Protein AF-A0A392MU67-F1 (afdb_monomer_lite)

Structure (mmCIF, N/CA/C/O backbone):
data_AF-A0A392MU67-F1
#
_entry.id   AF-A0A392MU67-F1
#
loop_
_atom_site.group_PDB
_atom_site.id
_atom_site.type_symbol
_atom_site.label_atom_id
_atom_site.label_alt_id
_atom_site.label_comp_id
_atom_site.label_asym_id
_atom_site.label_entity_id
_atom_site.label_seq_id
_atom_site.pdbx_PDB_ins_code
_atom_site.Cartn_x
_atom_site.Cartn_y
_atom_site.Cartn_z
_atom_site.occupancy
_atom_site.B_iso_or_equiv
_atom_site.auth_seq_id
_atom_site.auth_comp_id
_atom_site.auth_asym_id
_atom_site.auth_atom_id
_atom_site.pdbx_PDB_model_num
ATOM 1 N N . MET A 1 1 ? 10.727 0.876 9.879 1.00 62.56 1 MET A N 1
ATOM 2 C CA . MET A 1 1 ? 11.253 2.008 9.086 1.00 62.56 1 MET A CA 1
ATOM 3 C C . MET A 1 1 ? 12.015 1.552 7.843 1.00 62.56 1 MET A C 1
ATOM 5 O O . MET A 1 1 ? 11.781 2.133 6.797 1.00 62.56 1 MET A O 1
ATOM 9 N N . SER A 1 2 ? 12.806 0.470 7.905 1.00 78.62 2 SER A N 1
ATOM 10 C CA . SER A 1 2 ? 13.733 0.012 6.844 1.00 78.62 2 SER A CA 1
ATOM 11 C C . SER A 1 2 ? 13.226 -0.021 5.392 1.00 78.62 2 SER A C 1
ATOM 13 O O . SER A 1 2 ? 14.030 0.164 4.486 1.00 78.62 2 SER A O 1
ATOM 15 N N . HIS A 1 3 ? 11.930 -0.232 5.142 1.00 86.31 3 HIS A N 1
ATOM 16 C CA . HIS A 1 3 ? 11.383 -0.315 3.777 1.00 86.31 3 HIS A CA 1
ATOM 17 C C . HIS A 1 3 ? 10.474 0.862 3.387 1.00 86.31 3 HIS A C 1
ATO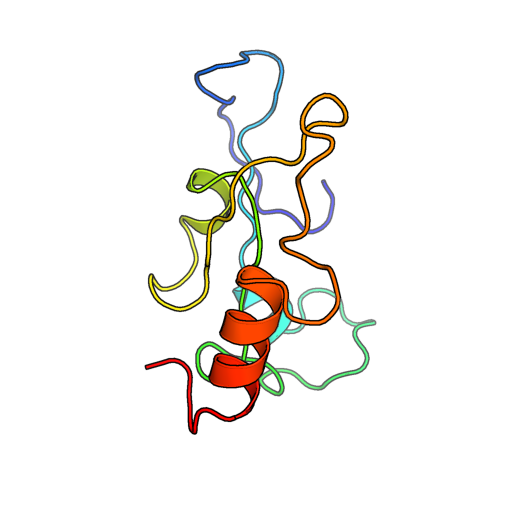M 19 O O . HIS A 1 3 ? 10.053 0.960 2.237 1.00 86.31 3 HIS A O 1
ATOM 25 N N . CYS A 1 4 ? 10.183 1.784 4.310 1.00 93.06 4 CYS A N 1
ATOM 26 C CA . CYS A 1 4 ? 9.424 2.998 4.000 1.00 93.06 4 CYS A CA 1
ATOM 27 C C . CYS A 1 4 ? 10.331 4.057 3.358 1.00 93.06 4 CYS A C 1
ATOM 29 O O . CYS A 1 4 ? 11.558 3.969 3.408 1.00 93.06 4 CYS A O 1
ATOM 31 N N . THR A 1 5 ? 9.741 5.057 2.713 1.00 95.75 5 THR A N 1
ATOM 32 C CA . THR A 1 5 ? 10.456 6.266 2.289 1.00 95.75 5 THR A CA 1
ATOM 33 C C . THR A 1 5 ? 10.300 7.308 3.382 1.00 95.75 5 THR A C 1
ATOM 35 O O . THR A 1 5 ? 9.197 7.785 3.637 1.00 95.75 5 THR A O 1
ATOM 38 N N . GLU A 1 6 ? 11.394 7.602 4.072 1.00 94.19 6 GLU A N 1
ATOM 39 C CA . GLU A 1 6 ? 11.411 8.555 5.177 1.00 94.19 6 GLU A CA 1
ATOM 40 C C . GLU A 1 6 ? 11.490 9.993 4.670 1.00 94.19 6 GLU A C 1
ATOM 42 O O . GLU A 1 6 ? 11.989 10.267 3.578 1.00 94.19 6 GLU A O 1
ATOM 47 N N . THR A 1 7 ? 11.003 10.917 5.491 1.00 93.94 7 THR A N 1
ATOM 48 C CA . THR A 1 7 ? 11.163 12.354 5.280 1.00 93.94 7 THR A CA 1
ATOM 49 C C . THR A 1 7 ? 11.783 12.982 6.523 1.00 93.94 7 THR A C 1
ATOM 51 O O . THR A 1 7 ? 11.793 12.381 7.596 1.00 93.94 7 THR A O 1
ATOM 54 N N . SER A 1 8 ? 12.256 14.220 6.406 1.00 95.12 8 SER A N 1
ATOM 55 C CA . SER A 1 8 ? 12.686 15.025 7.555 1.00 95.12 8 SER A CA 1
ATOM 56 C C . SER A 1 8 ? 11.520 15.635 8.347 1.00 95.12 8 SER A C 1
ATOM 58 O O . SER A 1 8 ? 11.753 16.422 9.261 1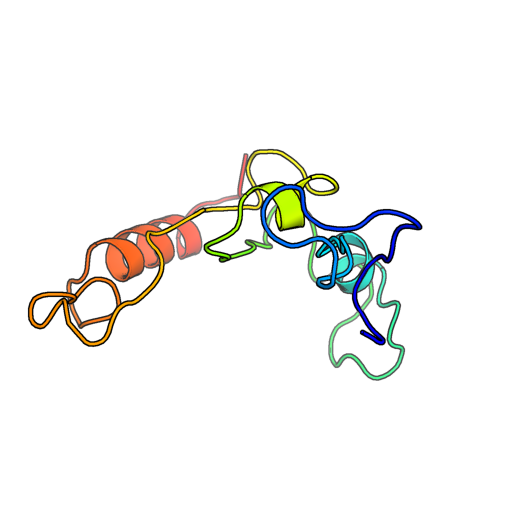.00 95.12 8 SER A O 1
ATOM 60 N N . PHE A 1 9 ? 10.273 15.333 7.974 1.00 95.50 9 PHE A N 1
ATOM 61 C CA . PHE A 1 9 ? 9.067 15.904 8.567 1.00 95.50 9 PHE A CA 1
ATOM 62 C C . PHE A 1 9 ? 8.368 14.905 9.493 1.00 95.50 9 PHE A C 1
ATOM 64 O O . PHE A 1 9 ? 8.620 13.698 9.476 1.00 95.50 9 PHE A O 1
ATOM 71 N N . THR A 1 10 ? 7.446 15.417 10.298 1.00 95.38 10 THR A N 1
ATOM 72 C CA . THR A 1 10 ? 6.549 14.632 11.150 1.00 95.38 10 THR A CA 1
ATOM 73 C C . THR A 1 10 ? 5.107 14.823 10.695 1.00 95.38 10 THR A C 1
ATOM 75 O O . THR A 1 10 ? 4.802 15.732 9.922 1.00 95.38 10 THR A O 1
ATOM 78 N N . THR A 1 11 ? 4.216 13.921 11.103 1.00 92.62 11 THR A N 1
ATOM 79 C CA . THR A 1 11 ? 2.789 14.038 10.768 1.00 92.62 11 THR A CA 1
ATOM 80 C C . THR A 1 11 ? 2.178 15.274 11.423 1.00 92.62 11 THR A C 1
ATOM 82 O O . THR A 1 11 ? 2.559 15.621 12.543 1.00 92.62 11 THR A O 1
ATOM 85 N N . LEU A 1 12 ? 1.209 15.906 10.756 1.00 90.69 12 LEU A N 1
ATOM 86 C CA . LEU A 1 12 ? 0.560 17.124 11.253 1.00 90.69 12 LEU A CA 1
ATOM 87 C C . LEU A 1 12 ? -0.157 16.887 12.589 1.00 90.69 12 LEU A C 1
ATOM 89 O O . LEU A 1 12 ? -0.144 17.748 13.464 1.00 90.69 12 LEU A O 1
ATOM 93 N N . GLU A 1 13 ? -0.739 15.703 12.766 1.00 91.38 13 GLU A N 1
ATOM 94 C CA . GLU A 1 13 ? -1.523 15.329 13.943 1.00 91.38 13 GLU A CA 1
ATOM 95 C C . GLU A 1 13 ? -0.636 14.938 15.132 1.00 91.38 13 GLU A C 1
ATOM 97 O O . GLU A 1 13 ? -1.047 15.036 16.287 1.00 91.38 13 GLU A O 1
ATOM 102 N N . ASN A 1 14 ? 0.588 14.472 14.866 1.00 91.75 14 ASN A N 1
ATOM 103 C CA . ASN A 1 14 ? 1.513 14.015 15.895 1.00 91.75 14 ASN A CA 1
ATOM 104 C C . ASN A 1 14 ? 2.964 14.364 15.543 1.00 91.75 14 ASN A C 1
ATOM 106 O O . ASN A 1 14 ? 3.626 13.673 14.765 1.00 91.75 14 ASN A O 1
ATOM 110 N N . LYS A 1 15 ? 3.494 15.384 16.227 1.00 94.06 15 LYS A N 1
ATOM 111 C CA . LYS A 1 15 ? 4.876 15.867 16.077 1.00 94.06 15 LYS A CA 1
ATOM 112 C C . LYS A 1 15 ? 5.961 14.848 16.446 1.00 94.06 15 LYS A C 1
ATOM 114 O O . LYS A 1 15 ? 7.123 15.084 16.145 1.00 94.06 15 LYS A O 1
ATOM 119 N N . HIS A 1 16 ? 5.615 13.757 17.127 1.00 94.38 16 HIS A N 1
ATOM 120 C CA . HIS A 1 16 ? 6.543 12.678 17.482 1.00 94.38 16 HIS A CA 1
ATOM 121 C C . HIS A 1 16 ? 6.483 11.501 16.506 1.00 94.38 16 HIS A C 1
ATOM 123 O O . HIS A 1 16 ? 7.291 10.582 16.613 1.00 94.38 16 HIS A O 1
ATOM 129 N N . LYS A 1 17 ? 5.539 11.510 15.560 1.00 92.81 17 LYS A N 1
ATOM 130 C CA . LYS A 1 17 ? 5.379 10.466 14.550 1.00 92.81 17 LYS A CA 1
ATOM 131 C C . LYS A 1 17 ? 6.055 10.923 13.250 1.00 92.81 17 LYS A C 1
ATOM 133 O O . LYS A 1 17 ? 5.578 11.879 12.634 1.00 92.81 17 LYS A O 1
ATOM 138 N N . PRO A 1 18 ? 7.146 10.267 12.814 1.00 94.56 18 PRO A N 1
ATOM 139 C CA . PRO A 1 18 ? 7.794 10.585 11.545 1.00 94.56 18 PRO A CA 1
ATOM 140 C C . PRO A 1 18 ? 6.826 10.448 10.366 1.00 94.56 18 PRO A C 1
ATOM 142 O O . PRO A 1 18 ? 6.039 9.497 10.303 1.00 94.56 18 PRO A O 1
ATOM 145 N N . LEU A 1 19 ? 6.897 11.387 9.424 1.00 95.62 19 LEU A N 1
ATOM 146 C CA . LEU A 1 19 ? 6.173 11.302 8.163 1.00 95.62 19 LEU A CA 1
ATOM 147 C C . LEU A 1 19 ? 6.949 10.366 7.232 1.00 95.62 19 LEU A C 1
ATOM 149 O O . LEU A 1 19 ? 8.086 10.647 6.846 1.00 95.62 19 LEU A O 1
ATOM 153 N N . VAL A 1 20 ? 6.318 9.248 6.881 1.00 96.50 20 VAL A N 1
ATOM 154 C CA . VAL A 1 20 ? 6.879 8.233 5.988 1.00 96.50 20 VAL A CA 1
ATOM 155 C C . VAL A 1 20 ? 5.869 7.853 4.912 1.00 96.50 20 VAL A C 1
ATOM 157 O O . VAL A 1 20 ? 4.662 7.824 5.165 1.00 96.50 20 VAL A O 1
ATOM 160 N N . PHE A 1 21 ? 6.375 7.517 3.730 1.00 97.31 21 PHE A N 1
ATOM 161 C CA . PHE A 1 21 ? 5.588 7.049 2.595 1.00 97.31 21 PHE A CA 1
ATOM 162 C C . PHE A 1 21 ? 5.814 5.557 2.339 1.00 97.31 21 PHE A C 1
ATOM 164 O O . PHE A 1 21 ? 6.897 5.015 2.582 1.00 97.31 21 PHE A O 1
ATOM 171 N N . LYS A 1 22 ? 4.787 4.896 1.812 1.00 97.25 22 LYS A N 1
ATOM 172 C CA . LYS A 1 22 ? 4.820 3.523 1.308 1.00 97.25 22 LYS A CA 1
ATOM 173 C C . LYS A 1 22 ? 4.945 3.574 -0.212 1.00 97.25 22 LYS A C 1
ATOM 175 O O . LYS A 1 22 ? 3.946 3.570 -0.920 1.00 97.25 22 LYS A O 1
ATOM 180 N N . ASP A 1 23 ? 6.184 3.672 -0.680 1.00 97.44 23 ASP A N 1
ATOM 181 C CA . ASP A 1 23 ? 6.519 3.772 -2.100 1.00 97.44 23 ASP A CA 1
ATOM 182 C C . ASP A 1 23 ? 6.498 2.388 -2.766 1.00 97.44 23 ASP A C 1
ATOM 184 O O . ASP A 1 23 ? 7.414 1.584 -2.564 1.00 97.44 23 ASP A O 1
ATOM 188 N N . LEU A 1 24 ? 5.458 2.108 -3.557 1.00 97.31 24 LEU A N 1
ATOM 189 C CA . LEU A 1 24 ? 5.285 0.820 -4.236 1.00 97.31 24 LEU A CA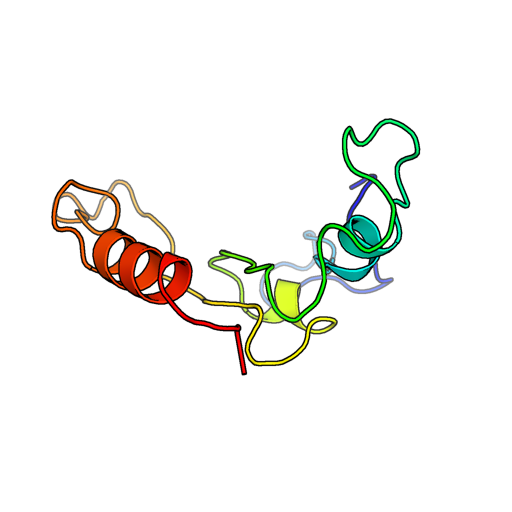 1
ATOM 190 C C . LEU A 1 24 ? 6.394 0.532 -5.255 1.00 97.31 24 LEU A C 1
ATOM 192 O O . LEU A 1 24 ? 6.698 -0.635 -5.500 1.00 97.31 24 LEU A O 1
ATOM 196 N N . ARG A 1 25 ? 7.096 1.553 -5.765 1.00 97.00 25 ARG A N 1
ATOM 197 C CA . ARG A 1 25 ? 8.234 1.342 -6.673 1.00 97.00 25 ARG A CA 1
ATOM 198 C C . ARG A 1 25 ? 9.345 0.540 -6.012 1.00 97.00 25 ARG A C 1
ATOM 200 O O . ARG A 1 25 ? 10.033 -0.201 -6.696 1.00 97.00 25 ARG A O 1
ATOM 207 N N . LYS A 1 26 ? 9.493 0.594 -4.682 1.00 96.38 26 LYS A N 1
ATOM 208 C CA . LYS A 1 26 ? 10.463 -0.255 -3.967 1.00 96.38 26 LYS A CA 1
ATOM 209 C C . LYS A 1 26 ? 10.146 -1.750 -4.098 1.00 96.38 26 LYS A C 1
ATOM 211 O O . LYS A 1 26 ? 11.067 -2.565 -4.083 1.00 96.38 26 LYS A O 1
ATOM 216 N N . ILE A 1 27 ? 8.866 -2.104 -4.240 1.00 95.75 27 ILE A N 1
ATOM 217 C CA . ILE A 1 27 ? 8.404 -3.474 -4.496 1.00 95.75 27 ILE A CA 1
ATOM 218 C C . ILE A 1 27 ? 8.611 -3.843 -5.965 1.00 95.75 27 ILE A C 1
ATOM 220 O O . ILE A 1 27 ? 9.161 -4.908 -6.250 1.00 95.75 27 ILE A O 1
ATOM 224 N N . TRP A 1 28 ? 8.219 -2.951 -6.878 1.00 96.75 28 TRP A N 1
ATOM 225 C CA . TRP A 1 28 ? 8.321 -3.159 -8.327 1.00 96.75 28 TRP A CA 1
ATOM 226 C C . TRP A 1 28 ? 9.775 -3.301 -8.789 1.00 96.75 28 TRP A C 1
ATOM 228 O O . TRP A 1 28 ? 10.110 -4.194 -9.564 1.00 96.75 28 TRP A O 1
ATOM 238 N N . GLU A 1 29 ? 10.659 -2.473 -8.235 1.00 96.75 29 GLU A N 1
ATOM 239 C CA . GLU A 1 29 ? 12.083 -2.408 -8.563 1.00 96.75 29 GLU A CA 1
ATOM 240 C C . GLU A 1 29 ? 12.941 -3.405 -7.767 1.00 96.75 29 GLU A C 1
ATOM 242 O O . GLU A 1 29 ? 14.160 -3.414 -7.931 1.00 96.75 29 GLU A O 1
ATOM 247 N N . LYS A 1 30 ? 12.326 -4.241 -6.914 1.00 95.25 30 LYS A N 1
ATOM 248 C CA . LYS A 1 30 ? 13.012 -5.233 -6.067 1.00 95.25 30 LYS A CA 1
ATOM 249 C C . LYS A 1 30 ? 14.146 -4.612 -5.230 1.00 95.25 30 LYS A C 1
ATOM 251 O O . LYS A 1 30 ? 15.280 -5.082 -5.238 1.00 95.25 30 LYS A O 1
ATOM 256 N N . TYR A 1 31 ? 13.845 -3.536 -4.494 1.00 94.44 31 TYR A N 1
ATOM 257 C CA . TYR A 1 31 ? 14.836 -2.864 -3.634 1.00 94.44 31 TYR A CA 1
ATOM 258 C C . TYR A 1 31 ? 15.392 -3.785 -2.543 1.00 94.44 31 TYR A C 1
ATOM 260 O O . TYR A 1 31 ? 16.550 -3.647 -2.155 1.00 94.44 31 TYR A O 1
ATOM 268 N N . ASP A 1 32 ? 14.567 -4.702 -2.034 1.00 93.25 32 ASP A N 1
ATOM 269 C CA . ASP A 1 32 ? 15.051 -5.813 -1.223 1.00 93.25 32 ASP A CA 1
ATOM 270 C C . ASP A 1 32 ? 15.399 -6.989 -2.154 1.00 93.25 32 ASP A C 1
ATOM 272 O O . ASP A 1 32 ? 14.495 -7.565 -2.772 1.00 93.25 32 ASP A O 1
ATOM 276 N N . PRO A 1 33 ? 16.688 -7.362 -2.271 1.00 92.75 33 PRO A N 1
ATOM 277 C CA . PRO A 1 33 ? 17.114 -8.438 -3.161 1.00 92.75 33 PRO A CA 1
ATOM 278 C C . PRO A 1 33 ? 16.560 -9.812 -2.756 1.00 92.75 33 PRO A C 1
ATOM 280 O O . PRO A 1 33 ? 16.560 -10.719 -3.586 1.00 92.75 33 PRO A O 1
ATOM 283 N N . ASN A 1 34 ? 16.059 -9.973 -1.524 1.00 94.75 34 ASN A N 1
ATOM 284 C CA . ASN A 1 34 ? 15.508 -11.235 -1.023 1.00 94.75 34 ASN A CA 1
ATOM 285 C C . ASN A 1 34 ? 14.037 -11.464 -1.406 1.00 94.75 34 ASN A C 1
ATOM 287 O O . ASN A 1 34 ? 13.477 -12.506 -1.061 1.00 94.75 34 ASN A O 1
ATOM 291 N N . LEU A 1 35 ? 13.384 -10.517 -2.091 1.00 94.19 35 LEU A N 1
ATOM 292 C CA . LEU A 1 35 ? 11.999 -10.704 -2.527 1.00 94.19 35 LEU A CA 1
ATOM 293 C C . LEU A 1 35 ? 11.895 -11.860 -3.541 1.00 94.19 35 LEU A C 1
ATOM 295 O O . LEU A 1 35 ? 12.747 -11.980 -4.429 1.00 94.19 35 LEU A O 1
ATOM 299 N N . PRO A 1 36 ? 10.847 -12.702 -3.447 1.00 96.56 36 PRO A N 1
ATOM 300 C CA . PRO A 1 36 ? 10.764 -13.952 -4.203 1.00 96.56 36 PRO A CA 1
ATOM 301 C C . PRO A 1 36 ? 10.357 -13.767 -5.672 1.00 96.56 36 PRO A C 1
ATOM 303 O O . PRO A 1 36 ? 10.393 -14.726 -6.435 1.00 96.56 36 PRO A O 1
ATOM 306 N N . TRP A 1 37 ? 9.952 -12.561 -6.073 1.00 96.44 37 TRP A N 1
ATOM 307 C CA . TRP A 1 37 ? 9.591 -12.233 -7.452 1.00 96.44 37 TRP A CA 1
ATOM 308 C C . TRP A 1 37 ? 10.725 -11.513 -8.180 1.00 96.44 37 TRP A C 1
ATOM 310 O O . TRP A 1 37 ? 11.617 -10.925 -7.564 1.00 96.44 37 TRP A O 1
ATOM 320 N N . GLU A 1 38 ? 10.682 -11.538 -9.508 1.00 96.75 38 GLU A N 1
ATOM 321 C CA . GLU A 1 38 ? 11.579 -10.746 -10.345 1.00 96.75 38 GLU A CA 1
ATOM 322 C C . GLU A 1 38 ? 11.160 -9.275 -10.390 1.00 96.75 38 GLU A C 1
ATOM 324 O O . GLU A 1 38 ? 9.993 -8.924 -10.187 1.00 96.75 38 GLU A O 1
ATOM 329 N N . LYS A 1 39 ? 12.127 -8.397 -10.670 1.00 97.19 39 LYS A N 1
ATOM 330 C CA . LYS A 1 39 ? 11.860 -6.976 -10.910 1.00 97.19 39 LYS A CA 1
ATOM 331 C C . LYS A 1 39 ? 10.814 -6.823 -12.025 1.00 97.19 39 LYS A C 1
ATOM 333 O O . LYS A 1 39 ? 10.942 -7.435 -13.081 1.00 97.19 39 LYS A O 1
ATOM 338 N N . GLY A 1 40 ? 9.798 -5.995 -11.788 1.00 95.50 40 GLY A N 1
ATOM 339 C CA . GLY A 1 40 ? 8.698 -5.742 -12.723 1.00 95.50 40 GLY A CA 1
ATOM 340 C C . GLY A 1 40 ? 7.579 -6.791 -12.728 1.00 95.50 40 GLY A C 1
ATOM 341 O O . GLY A 1 40 ? 6.572 -6.568 -13.397 1.00 95.50 40 GLY A O 1
ATOM 342 N N . TYR A 1 41 ? 7.708 -7.895 -11.971 1.00 96.88 41 TYR A N 1
ATOM 343 C CA . TYR A 1 41 ? 6.612 -8.858 -11.779 1.00 96.88 41 TYR A CA 1
ATOM 344 C C . TYR A 1 41 ? 5.365 -8.166 -11.215 1.00 96.88 41 TYR A C 1
ATOM 346 O O . TYR A 1 41 ? 4.260 -8.333 -11.727 1.00 96.88 41 TYR A O 1
ATOM 354 N N . TYR A 1 42 ? 5.573 -7.337 -10.191 1.00 96.56 42 TYR A N 1
ATOM 355 C CA . TYR A 1 42 ? 4.598 -6.359 -9.731 1.00 96.56 42 TYR A CA 1
ATOM 356 C C . TYR A 1 42 ? 4.920 -4.987 -10.321 1.00 96.56 42 TYR A C 1
ATOM 358 O O . TYR A 1 42 ? 6.089 -4.604 -10.406 1.00 96.56 42 TYR A O 1
ATOM 366 N N . ASN A 1 43 ? 3.882 -4.252 -10.700 1.00 96.25 43 ASN A N 1
ATOM 367 C CA . ASN A 1 43 ? 3.942 -2.902 -11.247 1.00 96.25 43 ASN A CA 1
ATOM 368 C C . ASN A 1 43 ? 2.625 -2.148 -10.962 1.00 96.25 43 ASN A C 1
ATOM 370 O O . ASN A 1 43 ? 1.763 -2.616 -10.214 1.00 96.25 43 ASN A O 1
ATOM 374 N N . ASP A 1 44 ? 2.475 -0.964 -11.542 1.00 95.56 44 ASP A N 1
ATOM 375 C CA . ASP A 1 44 ? 1.304 -0.101 -11.389 1.00 95.56 44 ASP A CA 1
ATOM 376 C C . ASP A 1 44 ? 0.007 -0.702 -11.955 1.00 95.56 44 ASP A C 1
ATOM 378 O O . ASP A 1 44 ? -1.073 -0.336 -11.501 1.00 95.56 44 ASP A O 1
ATOM 382 N N . SER A 1 45 ? 0.076 -1.657 -12.881 1.00 95.06 45 SER A N 1
ATOM 383 C CA . SER A 1 45 ? -1.113 -2.306 -13.449 1.00 95.06 45 SER A CA 1
ATOM 384 C C . SER A 1 45 ? -1.674 -3.453 -12.600 1.00 95.06 45 SER A C 1
ATOM 386 O O . SER A 1 45 ? -2.813 -3.848 -12.830 1.00 95.06 45 SER A O 1
ATOM 388 N N . ASN A 1 46 ? -0.913 -3.987 -11.632 1.00 95.44 46 ASN A N 1
ATOM 389 C CA . ASN A 1 46 ? -1.293 -5.189 -10.869 1.00 95.44 46 ASN A CA 1
ATOM 390 C C . ASN A 1 46 ? -1.011 -5.116 -9.354 1.00 95.44 46 ASN A C 1
ATOM 392 O O . ASN A 1 46 ? -1.065 -6.131 -8.660 1.00 95.44 46 ASN A O 1
ATOM 396 N N . THR A 1 47 ? -0.684 -3.933 -8.830 1.00 96.25 47 THR A N 1
ATOM 397 C CA . THR A 1 47 ? -0.405 -3.726 -7.401 1.00 96.25 47 THR A CA 1
ATOM 398 C C . THR A 1 47 ? -1.414 -2.767 -6.792 1.00 96.25 47 THR A C 1
ATOM 400 O O . THR A 1 47 ? -1.686 -1.709 -7.348 1.00 96.25 47 THR A O 1
ATOM 403 N N . LEU A 1 48 ? -1.909 -3.072 -5.597 1.00 97.19 48 LEU A N 1
ATOM 404 C CA . LEU A 1 48 ? -2.763 -2.174 -4.828 1.00 97.19 48 LEU A CA 1
ATOM 405 C C . LEU A 1 48 ? -2.212 -2.016 -3.407 1.00 97.19 48 LEU A C 1
ATOM 407 O O . LEU A 1 48 ? -1.891 -2.998 -2.739 1.00 97.19 48 LEU A O 1
ATOM 411 N N . LEU A 1 49 ? -2.134 -0.777 -2.928 1.00 97.62 49 LEU A N 1
ATOM 412 C CA . LEU A 1 49 ? -1.882 -0.451 -1.531 1.00 97.62 49 LEU A CA 1
ATOM 413 C C . LEU A 1 49 ? -3.212 -0.277 -0.788 1.00 97.62 49 LEU A C 1
ATOM 415 O O . LEU A 1 49 ? -4.026 0.578 -1.125 1.00 97.62 49 LEU A O 1
ATOM 419 N N . LEU A 1 50 ? -3.385 -1.052 0.278 1.00 97.19 50 LEU A N 1
ATOM 420 C CA . LEU A 1 50 ? -4.450 -0.878 1.258 1.00 97.19 50 LEU A CA 1
ATOM 421 C C . LEU A 1 50 ? -3.865 -0.214 2.510 1.00 97.19 50 LEU A C 1
ATOM 423 O O . LEU A 1 50 ? -3.005 -0.796 3.176 1.00 97.19 50 LEU A O 1
ATOM 427 N N . ASP A 1 51 ? -4.291 1.006 2.826 1.00 96.88 51 ASP A N 1
ATOM 428 C CA . ASP A 1 51 ? -3.850 1.721 4.029 1.00 96.88 51 ASP A CA 1
ATOM 429 C C . ASP A 1 51 ? -4.932 2.698 4.486 1.00 96.88 51 ASP A C 1
ATOM 431 O O . ASP A 1 51 ? -5.574 3.314 3.658 1.00 96.88 51 ASP A O 1
ATOM 435 N N . ASP A 1 52 ? -5.131 2.886 5.783 1.00 95.56 52 ASP A N 1
ATOM 436 C CA . ASP A 1 52 ? -6.142 3.810 6.317 1.00 95.56 52 ASP A CA 1
ATOM 437 C C . ASP A 1 52 ? -5.677 5.280 6.356 1.00 95.56 52 ASP A C 1
ATOM 439 O O . ASP A 1 52 ? -6.427 6.178 6.728 1.00 95.56 52 ASP A O 1
ATOM 443 N N . SER A 1 53 ? -4.418 5.543 5.994 1.00 94.62 53 SER A N 1
ATOM 444 C CA . SER A 1 53 ? -3.781 6.856 6.062 1.00 94.62 53 SER A CA 1
ATOM 445 C C . SER A 1 53 ? -3.397 7.357 4.659 1.00 94.62 53 SER A C 1
ATOM 447 O O . SER A 1 53 ? -2.297 7.045 4.185 1.00 94.62 53 SER A O 1
ATOM 449 N N . PRO A 1 54 ? -4.229 8.198 4.009 1.00 94.81 54 PRO A N 1
ATOM 450 C CA . PRO A 1 54 ? -4.016 8.644 2.629 1.00 94.81 54 PRO A CA 1
ATOM 451 C C . PRO A 1 54 ? -2.626 9.200 2.325 1.00 94.81 54 PRO A C 1
ATOM 453 O O . PRO A 1 54 ? -2.033 8.889 1.294 1.00 94.81 54 PRO A O 1
ATOM 456 N N . TYR A 1 55 ? -2.050 9.959 3.261 1.00 94.81 55 TYR A N 1
ATOM 457 C CA . TYR A 1 55 ? -0.737 10.574 3.074 1.00 94.81 55 TYR A CA 1
ATOM 458 C C . TYR A 1 55 ? 0.379 9.552 2.807 1.00 94.81 55 TYR A C 1
ATOM 460 O O . TYR A 1 55 ? 1.364 9.895 2.160 1.00 94.81 55 TYR A O 1
ATOM 468 N N . LYS A 1 56 ? 0.258 8.301 3.278 1.00 96.25 56 LYS A N 1
ATOM 469 C CA . LYS A 1 56 ? 1.302 7.283 3.081 1.00 96.25 56 LYS A CA 1
ATOM 470 C C . LYS A 1 56 ? 1.430 6.864 1.616 1.00 96.25 56 LYS A C 1
ATOM 472 O O . LYS A 1 56 ? 2.491 6.381 1.234 1.00 96.25 56 LYS A O 1
ATOM 477 N N . ALA A 1 57 ? 0.390 7.060 0.811 1.00 97.31 57 ALA A N 1
ATOM 478 C CA . ALA A 1 57 ? 0.351 6.691 -0.598 1.00 97.31 57 ALA A CA 1
ATOM 479 C C . ALA A 1 57 ? 0.822 7.800 -1.551 1.00 97.31 57 ALA A C 1
ATOM 481 O O . ALA A 1 57 ? 0.789 7.603 -2.758 1.00 97.31 57 ALA A O 1
ATOM 482 N N . LEU A 1 58 ? 1.270 8.953 -1.040 1.00 96.50 58 LEU A N 1
ATOM 483 C CA . LEU A 1 58 ? 1.519 10.159 -1.845 1.00 96.50 58 LEU A CA 1
ATOM 484 C C . LEU A 1 58 ? 2.518 9.974 -3.006 1.00 96.50 58 LEU A C 1
ATOM 486 O O . LEU A 1 58 ? 2.507 10.753 -3.953 1.00 96.50 58 LEU A O 1
ATOM 490 N N . LEU A 1 59 ? 3.390 8.965 -2.935 1.00 97.38 59 LEU A N 1
ATOM 491 C CA . LEU A 1 59 ? 4.371 8.656 -3.983 1.00 97.38 59 LEU A CA 1
ATOM 492 C C . LEU A 1 59 ? 3.874 7.639 -5.024 1.00 97.38 59 LEU A C 1
ATOM 494 O O . LEU A 1 59 ? 4.615 7.324 -5.954 1.00 97.38 59 LEU A O 1
ATOM 498 N N . ASN A 1 60 ? 2.659 7.115 -4.863 1.00 97.69 60 ASN A N 1
ATOM 499 C CA . ASN A 1 60 ? 2.074 6.104 -5.736 1.00 97.69 60 ASN A CA 1
ATOM 500 C C . ASN A 1 60 ? 1.109 6.755 -6.740 1.00 97.69 60 ASN A C 1
ATOM 502 O O . ASN A 1 60 ? 0.550 7.817 -6.448 1.00 97.69 60 ASN A O 1
ATOM 506 N N . PRO A 1 61 ? 0.863 6.130 -7.905 1.00 96.19 61 PRO A N 1
ATOM 507 C CA . PRO A 1 61 ? -0.193 6.579 -8.802 1.00 96.19 61 PRO A CA 1
ATOM 508 C C . PRO A 1 61 ? -1.566 6.578 -8.104 1.00 96.19 61 PRO A C 1
ATOM 510 O O . PRO A 1 61 ? -1.812 5.741 -7.229 1.00 96.19 61 PRO A O 1
ATOM 513 N N . PRO A 1 62 ? -2.480 7.487 -8.491 1.00 92.19 62 PRO A N 1
ATOM 514 C CA . PRO A 1 62 ? -3.738 7.706 -7.775 1.00 92.19 62 PRO A CA 1
ATOM 515 C C . PRO A 1 62 ? -4.681 6.492 -7.757 1.00 92.19 62 PRO A C 1
ATOM 517 O O . PRO A 1 62 ? -5.526 6.408 -6.872 1.00 92.19 62 PRO A O 1
ATOM 520 N N . TRP A 1 63 ? -4.528 5.542 -8.684 1.00 94.00 63 TRP A N 1
ATOM 521 C CA . TRP A 1 63 ? -5.319 4.306 -8.752 1.00 94.00 63 TRP A CA 1
ATOM 522 C C . TRP A 1 63 ? -4.708 3.122 -7.982 1.00 94.00 63 TRP A C 1
ATOM 524 O O . TRP A 1 63 ? -5.382 2.122 -7.760 1.00 94.00 63 TRP A O 1
ATOM 534 N N . ASN A 1 64 ? -3.457 3.207 -7.514 1.00 96.62 64 ASN A N 1
ATOM 535 C CA . ASN A 1 64 ? -2.793 2.104 -6.803 1.00 96.62 64 ASN A CA 1
ATOM 536 C C . ASN A 1 64 ? -3.042 2.115 -5.294 1.00 96.62 64 ASN A C 1
ATOM 538 O O . ASN A 1 64 ? -2.296 1.479 -4.548 1.00 96.62 64 ASN A O 1
ATOM 542 N N . SER A 1 65 ? -4.006 2.880 -4.788 1.00 97.06 65 SER A N 1
ATOM 543 C CA . SER A 1 65 ? -4.243 2.974 -3.349 1.00 97.06 65 SER A CA 1
ATOM 544 C C . SER A 1 65 ? -5.714 3.157 -3.021 1.00 97.06 65 SER A C 1
ATOM 546 O O . SER A 1 65 ? -6.392 3.975 -3.634 1.00 97.06 65 SER A O 1
ATOM 548 N N . ILE A 1 66 ? -6.185 2.423 -2.016 1.00 96.88 66 ILE A N 1
ATOM 549 C CA . ILE A 1 66 ? -7.508 2.619 -1.423 1.00 96.88 66 ILE A CA 1
ATOM 550 C C . ILE A 1 66 ? -7.391 2.824 0.083 1.00 96.88 66 ILE A C 1
ATOM 552 O O . ILE A 1 66 ? -6.517 2.247 0.737 1.00 96.88 66 ILE A O 1
ATOM 556 N N . PHE A 1 67 ? -8.300 3.641 0.614 1.00 97.19 67 PHE A N 1
ATOM 557 C CA . PHE A 1 67 ? -8.254 4.120 1.991 1.00 97.19 67 PHE A CA 1
ATOM 558 C C . PHE A 1 67 ? -9.544 3.763 2.739 1.00 97.19 67 PHE A C 1
ATOM 560 O O . PHE A 1 67 ? -10.459 4.587 2.797 1.00 97.19 67 PHE A O 1
ATOM 567 N N . PRO A 1 68 ? -9.671 2.525 3.258 1.00 96.44 68 PRO A N 1
ATOM 568 C CA . PRO A 1 68 ? -10.803 2.152 4.096 1.00 96.44 68 PRO A CA 1
ATOM 569 C C . PRO A 1 68 ? -10.764 2.923 5.418 1.00 96.44 68 PRO A C 1
ATOM 571 O O . PRO A 1 68 ? -9.731 3.466 5.817 1.00 96.44 68 PRO A O 1
ATOM 574 N N . TYR A 1 69 ? -11.889 2.929 6.126 1.00 94.00 69 TYR A N 1
ATOM 575 C CA . TYR A 1 69 ? -11.941 3.481 7.473 1.00 94.00 69 TYR A CA 1
ATOM 576 C C . TYR A 1 69 ? -10.987 2.738 8.416 1.00 94.00 69 TYR A C 1
ATOM 578 O O . TYR A 1 69 ? -10.850 1.515 8.349 1.00 94.00 69 TYR A O 1
ATOM 586 N N . THR A 1 70 ? -10.338 3.486 9.312 1.00 94.81 70 THR A N 1
ATOM 587 C CA . THR A 1 70 ? -9.512 2.912 10.378 1.00 94.81 70 THR A CA 1
ATOM 588 C C . THR A 1 70 ? -10.352 1.974 11.237 1.00 94.81 70 THR A C 1
ATOM 590 O O . THR A 1 70 ? -11.417 2.350 11.732 1.00 94.81 70 THR A O 1
ATOM 593 N N . PHE A 1 71 ? -9.841 0.763 11.448 1.00 95.25 71 PHE A N 1
ATOM 594 C CA . PHE A 1 71 ? -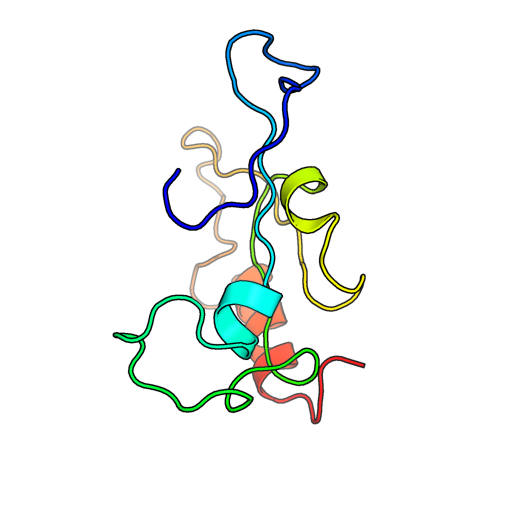10.458 -0.204 12.345 1.00 95.25 71 PHE A CA 1
ATOM 595 C C . PHE A 1 71 ? -10.541 0.346 13.777 1.00 95.25 71 PHE A C 1
ATOM 597 O O . PHE A 1 71 ? -9.564 0.874 14.313 1.00 95.25 71 PHE A O 1
ATOM 604 N N . SER A 1 72 ? -11.687 0.144 14.424 1.00 95.75 72 SER A N 1
ATOM 605 C CA . SER A 1 72 ? -11.873 0.396 15.852 1.00 95.75 72 SER A CA 1
ATOM 606 C C . SER A 1 72 ? -12.573 -0.790 16.500 1.00 95.75 72 SER A C 1
ATOM 608 O O . SER A 1 72 ? -13.626 -1.217 16.035 1.00 95.75 72 SER A O 1
ATOM 610 N N . TYR A 1 73 ? -12.030 -1.274 17.620 1.00 94.06 73 TYR A N 1
ATOM 611 C CA . TYR A 1 73 ? -12.638 -2.353 18.409 1.00 94.06 73 TYR A CA 1
ATOM 612 C C . TYR A 1 73 ? -14.014 -1.969 18.988 1.00 94.06 73 TYR A C 1
ATOM 614 O O . TYR A 1 73 ? -14.792 -2.840 19.371 1.00 94.06 73 TYR A O 1
ATOM 622 N N . GLU A 1 74 ? -14.316 -0.670 19.057 1.00 97.25 74 GLU A N 1
ATOM 623 C CA . GLU A 1 74 ? -15.606 -0.143 19.512 1.00 97.25 74 GLU A CA 1
ATOM 624 C C . GLU A 1 74 ? -16.691 -0.304 18.441 1.00 97.25 74 GLU A C 1
ATOM 626 O O . GLU A 1 74 ? -17.877 -0.398 18.764 1.00 97.25 74 GLU A O 1
ATOM 631 N N . ASN A 1 75 ? -16.300 -0.396 17.166 1.00 95.62 75 ASN A N 1
ATOM 632 C CA . ASN A 1 75 ? -17.221 -0.682 16.079 1.00 95.62 75 ASN A CA 1
ATOM 633 C C . ASN A 1 75 ? -17.477 -2.192 15.980 1.00 95.62 75 ASN A C 1
ATOM 635 O O . ASN A 1 75 ? -16.929 -2.886 15.127 1.00 95.62 75 ASN A O 1
ATOM 639 N N . GLN A 1 76 ? -18.358 -2.703 16.840 1.00 95.69 76 GLN A N 1
ATOM 640 C CA . GLN A 1 76 ? -18.731 -4.125 16.853 1.00 95.69 76 GLN A CA 1
ATOM 641 C C . GLN A 1 76 ? -19.441 -4.594 15.572 1.00 95.69 76 GLN A C 1
ATOM 643 O O . GLN A 1 76 ? -19.580 -5.796 15.355 1.00 95.69 76 GLN A O 1
ATOM 648 N N . ASN A 1 77 ? -19.887 -3.658 14.730 1.00 95.69 77 ASN A N 1
ATOM 649 C CA . ASN A 1 77 ? -20.537 -3.944 13.457 1.00 95.69 77 ASN A CA 1
ATOM 650 C C . ASN A 1 77 ? -19.563 -3.915 12.269 1.00 95.69 77 ASN A C 1
ATOM 652 O O . ASN A 1 77 ? -20.013 -4.084 11.136 1.00 95.69 77 ASN A O 1
ATOM 656 N N . ASP A 1 78 ? -18.261 -3.688 12.490 1.00 96.19 78 ASP A N 1
ATOM 657 C CA . ASP A 1 78 ? -17.277 -3.734 11.408 1.00 96.19 78 ASP A CA 1
ATOM 658 C C . ASP A 1 78 ? -17.183 -5.154 10.840 1.00 96.19 78 ASP A C 1
ATOM 660 O O . ASP A 1 78 ? -16.668 -6.086 11.461 1.00 96.19 78 ASP A O 1
ATOM 664 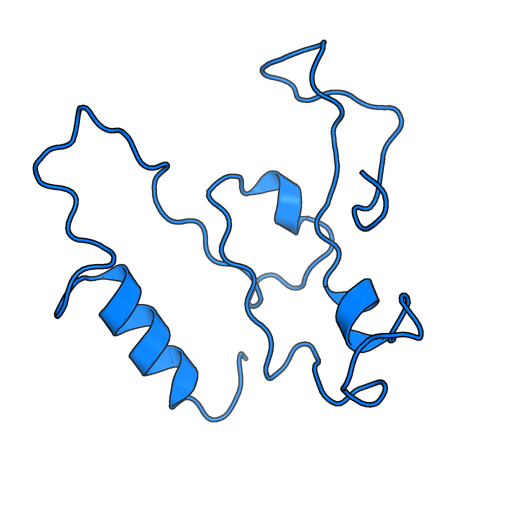N N . ASN A 1 79 ? -17.714 -5.310 9.634 1.00 96.62 79 ASN A N 1
ATOM 665 C CA . ASN A 1 79 ? -17.706 -6.548 8.875 1.00 96.62 79 ASN A CA 1
ATOM 666 C C . ASN A 1 79 ? -17.051 -6.361 7.499 1.00 96.62 79 ASN A C 1
ATOM 668 O O . ASN A 1 79 ? -17.231 -7.204 6.619 1.00 96.62 79 ASN A O 1
ATOM 672 N N . SER A 1 80 ? -16.258 -5.299 7.316 1.00 96.62 80 SER A N 1
ATOM 673 C CA . SER A 1 80 ? -15.721 -4.895 6.009 1.00 96.62 80 SER A CA 1
ATOM 674 C C . SER A 1 80 ? -14.839 -5.982 5.377 1.00 96.62 80 SER A C 1
ATOM 676 O O . SER A 1 80 ? -14.878 -6.238 4.171 1.00 96.62 80 SER A O 1
ATOM 678 N N . LEU A 1 81 ? -14.073 -6.686 6.220 1.00 95.75 81 LEU A N 1
ATOM 679 C CA . LEU A 1 81 ? -13.216 -7.817 5.841 1.00 95.75 81 LEU A CA 1
ATOM 680 C C . LEU A 1 81 ? -13.904 -9.190 5.962 1.00 95.75 81 LEU A C 1
ATOM 682 O O . LEU A 1 81 ? -13.322 -10.208 5.577 1.00 95.75 81 LEU A O 1
ATOM 686 N N . ALA A 1 82 ? -15.126 -9.252 6.498 1.00 96.44 82 ALA A N 1
ATOM 687 C CA . ALA A 1 82 ? -15.854 -10.506 6.660 1.00 96.44 82 ALA A CA 1
ATOM 688 C C . ALA A 1 82 ? -16.266 -11.105 5.302 1.00 96.44 82 ALA A C 1
ATOM 690 O O . ALA A 1 82 ? -16.163 -10.479 4.244 1.00 96.44 82 ALA A O 1
ATOM 691 N N . SER A 1 83 ? -16.751 -12.350 5.309 1.00 96.44 83 SER A N 1
ATOM 692 C CA . SER A 1 83 ? -17.365 -12.932 4.108 1.00 96.44 83 SER A CA 1
ATOM 693 C C . SER A 1 83 ? -18.562 -12.086 3.668 1.00 96.44 83 SER A C 1
ATOM 695 O O . SER A 1 83 ? -19.469 -11.851 4.461 1.00 96.44 83 SER A O 1
ATOM 697 N N . GLY A 1 84 ? -18.548 -11.602 2.423 1.00 95.19 84 GLY A N 1
ATOM 698 C CA . GLY A 1 84 ? -19.565 -10.674 1.912 1.00 95.19 84 GLY A CA 1
ATOM 699 C C . GLY A 1 84 ? -19.367 -9.202 2.309 1.00 95.19 84 GLY A C 1
ATOM 700 O O . GLY A 1 84 ? -20.130 -8.352 1.842 1.00 95.19 84 GLY A O 1
ATOM 701 N N . GLY A 1 85 ? -18.341 -8.891 3.110 1.00 97.50 85 GLY A N 1
ATOM 702 C CA . GLY A 1 85 ? -17.962 -7.529 3.489 1.00 97.50 85 GLY A CA 1
ATOM 703 C C . GLY A 1 85 ? -17.689 -6.641 2.275 1.00 97.50 85 GLY A C 1
ATOM 704 O O . GLY A 1 85 ? -17.321 -7.123 1.202 1.00 97.50 85 GLY A O 1
ATOM 705 N N . ASP A 1 86 ? -17.924 -5.343 2.414 1.00 96.94 86 ASP A N 1
ATOM 706 C CA . ASP A 1 86 ? -17.803 -4.371 1.325 1.00 96.94 86 ASP A CA 1
ATOM 707 C C . ASP A 1 86 ? -16.372 -4.260 0.776 1.00 96.94 86 ASP A C 1
ATOM 709 O O . ASP A 1 86 ? -16.181 -4.402 -0.432 1.00 96.94 86 ASP A O 1
ATOM 713 N N . LEU A 1 87 ? -15.364 -4.114 1.640 1.00 97.12 87 LEU A N 1
ATOM 714 C CA . LEU A 1 87 ? -13.960 -4.050 1.246 1.00 97.12 87 LEU A CA 1
ATOM 715 C C . LEU A 1 87 ? -13.521 -5.357 0.582 1.00 97.12 87 LEU A C 1
ATOM 717 O O . LEU A 1 87 ? -12.853 -5.330 -0.450 1.00 97.12 87 LEU A O 1
ATOM 721 N N . ARG A 1 88 ? -13.945 -6.509 1.115 1.00 97.06 88 ARG A N 1
ATOM 722 C CA . ARG A 1 88 ? -13.667 -7.809 0.488 1.00 97.06 88 ARG A CA 1
ATOM 723 C C . ARG A 1 88 ? -14.288 -7.918 -0.907 1.00 97.06 88 ARG A C 1
ATOM 725 O O . ARG A 1 88 ? -13.607 -8.367 -1.822 1.00 97.06 88 ARG A O 1
ATOM 732 N N . ARG A 1 89 ? -15.549 -7.504 -1.083 1.00 97.56 89 ARG A N 1
ATOM 733 C CA . ARG A 1 89 ? -16.224 -7.501 -2.396 1.00 97.56 89 ARG A CA 1
ATOM 734 C C . ARG A 1 89 ? -15.548 -6.554 -3.387 1.00 97.56 89 ARG A C 1
ATOM 736 O O . ARG A 1 89 ? -15.408 -6.903 -4.552 1.00 97.56 89 ARG A O 1
ATOM 743 N N . TYR A 1 90 ? -15.114 -5.383 -2.928 1.00 96.19 90 TYR A N 1
ATOM 744 C CA . TYR A 1 90 ? -14.381 -4.431 -3.758 1.00 96.19 90 TYR A CA 1
ATOM 745 C C . TYR A 1 90 ? -13.039 -5.007 -4.237 1.00 96.19 90 TYR A C 1
ATOM 747 O O . TYR A 1 90 ? -12.745 -4.972 -5.430 1.00 96.19 90 TYR A O 1
ATOM 755 N N . LEU A 1 91 ? -12.255 -5.595 -3.326 1.00 95.88 91 LEU A N 1
ATOM 756 C CA . LEU A 1 91 ? -10.974 -6.230 -3.654 1.00 95.88 91 LEU A CA 1
ATOM 757 C C . LEU A 1 91 ? -11.137 -7.437 -4.588 1.00 95.88 91 LEU A C 1
ATOM 759 O O . LEU A 1 91 ? 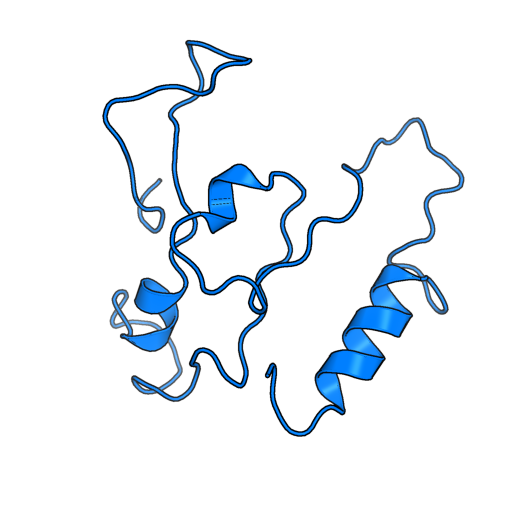-10.307 -7.628 -5.469 1.00 95.88 91 LEU A O 1
ATOM 763 N N . ASP A 1 92 ? -12.205 -8.222 -4.426 1.00 96.31 92 ASP A N 1
ATOM 764 C CA . ASP A 1 92 ? -12.536 -9.328 -5.332 1.00 96.31 92 ASP A CA 1
ATOM 765 C C . ASP A 1 92 ? -12.853 -8.820 -6.748 1.00 96.31 92 ASP A C 1
ATOM 767 O O . ASP A 1 92 ? -12.360 -9.361 -7.734 1.00 96.31 92 ASP A O 1
ATOM 771 N N . GLY A 1 93 ? -13.593 -7.713 -6.860 1.00 95.25 93 GLY A N 1
ATOM 772 C CA . GLY A 1 93 ? -13.817 -7.038 -8.139 1.00 95.25 93 GLY A CA 1
ATOM 773 C C . GLY A 1 93 ? -12.514 -6.582 -8.802 1.00 95.25 93 GLY A C 1
ATOM 774 O O . GLY A 1 93 ? -12.302 -6.858 -9.980 1.00 95.25 93 GLY A O 1
ATOM 775 N N . LEU A 1 94 ? -11.615 -5.947 -8.040 1.00 94.00 94 LEU A N 1
ATOM 776 C CA . LEU A 1 94 ? -10.304 -5.520 -8.545 1.00 94.00 94 LEU A CA 1
ATOM 777 C C . LEU A 1 94 ? -9.416 -6.694 -8.968 1.00 94.00 94 LEU A C 1
ATOM 779 O O . LEU A 1 94 ? -8.736 -6.602 -9.982 1.00 94.00 94 LEU A O 1
ATOM 783 N N . ALA A 1 95 ? -9.436 -7.806 -8.233 1.00 93.88 95 ALA A N 1
ATOM 784 C CA . ALA A 1 95 ? -8.650 -8.992 -8.572 1.00 93.88 95 ALA A CA 1
ATOM 785 C C . ALA A 1 95 ? -9.069 -9.635 -9.908 1.00 93.88 95 ALA A C 1
ATOM 787 O O . ALA A 1 95 ? -8.275 -10.350 -10.514 1.00 93.88 95 ALA A O 1
ATOM 788 N N . ASN A 1 96 ? -10.303 -9.383 -10.357 1.00 95.12 96 ASN A N 1
ATOM 789 C CA . ASN A 1 96 ? -10.839 -9.855 -11.635 1.00 95.12 96 ASN A CA 1
ATOM 790 C C . ASN A 1 96 ? -10.790 -8.787 -12.748 1.00 95.12 96 ASN A C 1
ATOM 792 O O . ASN A 1 96 ? -11.236 -9.059 -13.864 1.00 95.12 96 ASN A O 1
ATOM 796 N N . ALA A 1 97 ? -10.286 -7.582 -12.467 1.00 93.31 97 ALA A N 1
ATOM 797 C CA . ALA A 1 97 ? -10.110 -6.539 -13.472 1.00 93.31 97 ALA A CA 1
ATOM 798 C C . ALA A 1 97 ? -8.896 -6.836 -14.369 1.00 93.31 97 ALA A C 1
ATOM 800 O O . ALA A 1 97 ? -7.932 -7.469 -13.943 1.00 93.31 97 ALA A O 1
ATOM 801 N N . GLU A 1 98 ? -8.933 -6.367 -15.620 1.00 90.56 98 GLU A N 1
ATOM 802 C CA . GLU A 1 98 ? -7.834 -6.573 -16.576 1.00 90.56 98 GLU A CA 1
ATOM 803 C C . GLU A 1 98 ? -6.555 -5.841 -16.147 1.00 90.56 98 GLU A C 1
ATOM 805 O O . GLU A 1 98 ? -5.452 -6.365 -16.296 1.00 90.56 98 GLU A O 1
ATOM 810 N N . ASN A 1 99 ? -6.702 -4.630 -15.611 1.00 89.44 99 ASN A N 1
ATOM 811 C CA . ASN A 1 99 ? -5.629 -3.842 -15.021 1.00 89.44 99 ASN A CA 1
ATOM 812 C C . ASN A 1 99 ? -6.215 -2.769 -14.078 1.00 89.44 99 ASN A C 1
ATOM 814 O O . ASN A 1 99 ? -7.432 -2.617 -13.971 1.00 89.44 99 ASN A O 1
ATOM 818 N N . MET A 1 100 ? -5.338 -2.053 -13.371 1.00 84.56 100 MET A N 1
ATOM 819 C CA . MET A 1 100 ? -5.704 -1.023 -12.387 1.00 84.56 100 MET A CA 1
ATOM 820 C C . MET A 1 100 ? -6.102 0.349 -12.983 1.00 84.56 100 MET A C 1
ATOM 822 O O . MET A 1 100 ? -6.411 1.250 -12.201 1.00 84.56 100 MET A O 1
ATOM 826 N N . VAL A 1 101 ? -6.056 0.535 -14.311 1.00 74.56 101 VAL A N 1
ATOM 827 C CA . VAL A 1 101 ? -6.297 1.812 -15.020 1.00 74.56 101 VAL A CA 1
ATOM 828 C C . VAL A 1 101 ? -7.656 1.828 -15.717 1.00 74.56 101 VAL A C 1
ATOM 830 O O . VAL A 1 101 ? -8.033 0.819 -16.350 1.00 74.56 101 VAL A O 1
#

InterPro domains:
  IPR004274 FCP1 homology domain [PF03031] (17-99)
  IPR004274 FCP1 homology domain [PS50969] (1-94)
  IPR023214 HAD superfamily [G3DSA:3.40.50.1000] (1-101)
  IPR036412 HAD-like superfamily [SSF56784] (16-98)
  IPR050365 Mitochondrial import inner membrane translocase subunit TIM50 [PTHR12210] (2-97)

Secondary structure (DSSP, 8-state):
-TTSEEEEEE-SS-TTSEEEE--THHHHTTSSTT-SSPTTSS-TTT--EE-S-GGGGTTS-TTSEE-PPPP-TT-TT--TTSTT-HHHHHHHHHHTSS---

Sequence (101 aa):
MSHCTETSFTTLENKHKPLVFKDLRKIWEKYDPNLPWEKGYYNDSNTLLLDDSPYKALLNPPWNSIFPYTFSYENQNDNSLASGGDLRRYLDGLANAENMV

Foldseek 3Di:
DVQWAFDPAADPVDRVHTQTANACQCVQQVVPVPDPDDRNPDDQFHAADEEQDVSNHVNPPPLRYDHDHDDDPVPPVPCLVPVVHVVVVVVVVQNPDPTSD

Radius of gyration: 15.66 Å; chains: 1; bounding box: 38×31×36 Å

Organism: NCBI:txid97028

pLDDT: mean 94.58, std 4.68, range [62.56, 97.69]